Protein AF-A0A8X6N2P4-F1 (afdb_monomer_lite)

Radius of gyration: 42.51 Å; chains: 1; bounding box: 77×57×97 Å

InterPro domains:
  IPR001873 Epithelial sodium channel [PF00858] (11-96)

Foldseek 3Di:
DVVVVVVLVCQCPDPPPLRVVLSPDPDPVVSVVSVVVVVVVVVVVVVVVVVVVVVVVVVDDDDDDDDDDDPDDDDDDDDDDDPDQFQQVVVCVVCVVQWDFCPVVVVVCVVVVVVDDPPPPCSRVGIGGPDDPVRDDPDPVVVSVVRGDDPCNVDVWDWDCDVPDTDTPD

pLDDT: mean 79.74, std 9.83, range [53.53, 97.25]

Structure (mmCIF, N/CA/C/O backbone):
data_AF-A0A8X6N2P4-F1
#
_entry.id   AF-A0A8X6N2P4-F1
#
loop_
_atom_site.group_PDB
_atom_site.id
_atom_site.type_symbol
_atom_site.label_atom_id
_atom_site.label_alt_id
_atom_site.label_comp_id
_atom_site.label_asym_id
_atom_site.label_entity_id
_atom_site.label_seq_id
_atom_site.pdbx_PDB_ins_code
_atom_site.Cartn_x
_atom_site.Cartn_y
_atom_site.Cartn_z
_atom_site.occupancy
_atom_site.B_iso_or_equiv
_atom_site.auth_seq_id
_atom_site.auth_comp_id
_atom_site.auth_asym_id
_atom_site.auth_atom_id
_atom_site.pdbx_PDB_model_num
ATOM 1 N N . MET A 1 1 ? -36.980 37.726 50.746 1.00 53.53 1 MET A N 1
ATOM 2 C CA . MET A 1 1 ? -37.524 36.432 51.242 1.00 53.53 1 MET A CA 1
ATOM 3 C C . MET A 1 1 ? -38.280 35.592 50.189 1.00 53.53 1 MET A C 1
ATOM 5 O O . MET A 1 1 ? -38.218 34.371 50.268 1.00 53.53 1 MET A O 1
ATOM 9 N N . LYS A 1 2 ? -38.942 36.188 49.174 1.00 61.56 2 LYS A N 1
ATOM 10 C CA . LYS A 1 2 ? -39.733 35.467 48.138 1.00 61.56 2 LYS A CA 1
ATOM 11 C C . LYS A 1 2 ? -38.929 34.565 47.173 1.00 61.56 2 LYS A C 1
ATOM 13 O O . LYS A 1 2 ? -39.491 33.649 46.581 1.00 61.56 2 LYS A O 1
ATOM 18 N N . PHE A 1 3 ? -37.627 34.801 47.009 1.00 69.19 3 PHE A N 1
ATOM 19 C CA . PHE A 1 3 ? -36.770 34.000 46.123 1.00 69.19 3 PHE A CA 1
ATOM 20 C C . PHE A 1 3 ? -36.516 32.585 46.675 1.00 69.19 3 PHE A C 1
ATOM 22 O O . PHE A 1 3 ? -36.641 31.598 45.956 1.00 69.19 3 PHE A O 1
ATOM 29 N N . TRP A 1 4 ? -36.273 32.470 47.985 1.00 63.88 4 TRP A N 1
ATOM 30 C CA . TRP A 1 4 ? -35.982 31.195 48.653 1.00 63.88 4 TRP A CA 1
ATOM 31 C C . TRP A 1 4 ? -37.175 30.230 48.651 1.00 63.88 4 TRP A C 1
ATOM 33 O O . TRP A 1 4 ? -37.015 29.019 48.497 1.00 63.88 4 TRP A O 1
ATOM 43 N N . THR A 1 5 ? -38.393 30.763 48.780 1.00 73.06 5 THR A N 1
ATOM 44 C CA . THR A 1 5 ? -39.627 29.973 48.688 1.00 73.06 5 THR A CA 1
ATOM 45 C C . THR A 1 5 ? -39.898 29.505 47.259 1.00 73.06 5 THR A C 1
ATOM 47 O O . THR A 1 5 ? -40.291 28.354 47.068 1.00 73.06 5 THR A O 1
ATOM 50 N N . ARG A 1 6 ? -39.616 30.335 46.242 1.00 74.94 6 ARG A N 1
ATOM 51 C CA . ARG A 1 6 ? -39.699 29.924 44.829 1.00 74.94 6 ARG A CA 1
ATOM 52 C C . ARG A 1 6 ? -38.672 28.847 44.481 1.00 74.94 6 ARG A C 1
ATOM 54 O O . ARG A 1 6 ? -39.044 27.853 43.866 1.00 74.94 6 ARG A O 1
ATOM 61 N N . PHE A 1 7 ? -37.431 28.998 44.933 1.00 73.38 7 PHE A N 1
ATOM 62 C CA . PHE A 1 7 ? -36.359 28.037 44.678 1.00 73.38 7 PHE A CA 1
ATOM 63 C C . PHE A 1 7 ? -36.646 26.663 45.303 1.00 73.38 7 PHE A C 1
ATOM 65 O O . PHE A 1 7 ? -36.576 25.645 44.621 1.00 73.38 7 PHE A O 1
ATOM 72 N N . LYS A 1 8 ? -37.099 26.618 46.566 1.00 70.12 8 LYS A N 1
ATOM 73 C CA . LYS A 1 8 ? -37.530 25.361 47.210 1.00 70.12 8 LYS A CA 1
ATOM 74 C C . LYS A 1 8 ? -38.673 24.667 46.468 1.00 70.12 8 LYS A C 1
ATOM 76 O O . LYS A 1 8 ? -38.707 23.441 46.426 1.00 70.12 8 LYS A O 1
ATOM 81 N N . ARG A 1 9 ? -39.606 25.434 45.896 1.00 72.56 9 ARG A N 1
ATOM 82 C CA . ARG A 1 9 ? -40.735 24.895 45.125 1.00 72.56 9 ARG A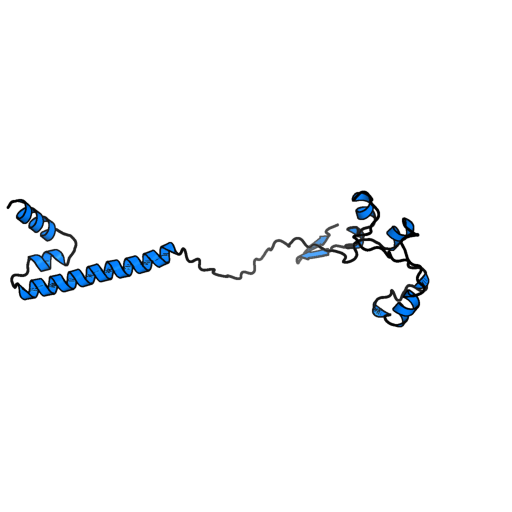 CA 1
ATOM 83 C C . ARG A 1 9 ? -40.281 24.277 43.800 1.00 72.56 9 ARG A C 1
ATOM 85 O O . ARG A 1 9 ? -40.750 23.201 43.459 1.00 72.56 9 ARG A O 1
ATOM 92 N N . ILE A 1 10 ? -39.346 24.918 43.100 1.00 77.25 10 ILE A N 1
ATOM 93 C CA . ILE A 1 10 ? -38.770 24.396 41.849 1.00 77.25 10 ILE A CA 1
ATOM 94 C C . ILE A 1 10 ? -37.968 23.118 42.120 1.00 77.25 10 ILE A C 1
ATOM 96 O O . ILE A 1 10 ? -38.166 22.110 41.447 1.00 77.25 10 ILE A O 1
ATOM 100 N N . LEU A 1 11 ? -37.137 23.112 43.166 1.00 69.88 11 LEU A N 1
ATOM 101 C CA . LEU A 1 11 ? -36.354 21.933 43.535 1.00 69.88 11 LEU A CA 1
ATOM 102 C C . LEU A 1 11 ? -37.221 20.751 44.000 1.00 69.88 11 LEU A C 1
ATOM 104 O O . LEU A 1 11 ? -36.883 19.600 43.744 1.00 69.88 11 LEU A O 1
ATOM 108 N N . LYS A 1 12 ? -38.359 21.013 44.654 1.00 70.19 12 LYS A N 1
ATOM 109 C CA . LYS A 1 12 ? -39.313 19.963 45.047 1.00 70.19 12 LYS A CA 1
ATOM 110 C C . LYS A 1 12 ? -40.018 19.321 43.841 1.00 70.19 12 LYS A C 1
ATOM 112 O O . LYS A 1 12 ? -40.372 18.152 43.922 1.00 70.19 12 LYS A O 1
ATOM 117 N N . ASN A 1 13 ? -40.171 20.063 42.743 1.00 73.50 13 ASN A N 1
ATOM 118 C CA . ASN A 1 13 ? -40.826 19.617 41.507 1.00 73.50 13 ASN A CA 1
ATOM 119 C C . ASN A 1 13 ? -39.822 19.220 40.409 1.00 73.50 13 ASN A C 1
ATOM 121 O O . ASN A 1 13 ? -40.180 19.145 39.237 1.00 73.50 13 ASN A O 1
ATOM 125 N N . SER A 1 14 ? -38.554 19.017 40.763 1.00 76.00 14 SER A N 1
ATOM 126 C CA . SER A 1 14 ? -37.523 18.634 39.801 1.00 76.00 14 SER A CA 1
ATOM 127 C C . SER A 1 14 ? -37.587 17.137 39.508 1.00 76.00 14 SER A C 1
ATOM 129 O O . SER A 1 14 ? -37.731 16.328 40.421 1.00 76.00 14 SER A O 1
ATOM 131 N N . VAL A 1 15 ? -37.419 16.772 38.236 1.00 78.62 15 VAL A N 1
ATOM 132 C CA . VAL A 1 15 ? -37.385 15.373 37.763 1.00 78.62 15 VAL A CA 1
ATOM 133 C C . VAL A 1 15 ? -36.136 14.630 38.270 1.00 78.62 15 VAL A C 1
ATOM 135 O O . VAL A 1 15 ? -36.102 13.404 38.320 1.00 78.62 15 VAL A O 1
ATOM 138 N N . ILE A 1 16 ? -35.116 15.371 38.720 1.00 79.25 16 ILE A N 1
ATOM 139 C CA . ILE A 1 16 ? -33.904 14.825 39.335 1.00 79.25 16 ILE A CA 1
ATOM 140 C C . ILE A 1 16 ? -34.266 14.201 40.689 1.00 79.25 16 ILE A C 1
ATOM 142 O O . ILE A 1 16 ? -34.393 14.898 41.696 1.00 79.25 16 ILE A O 1
ATOM 146 N N . THR A 1 17 ? -34.389 12.876 40.713 1.00 77.44 17 THR A N 1
ATOM 147 C CA . THR A 1 17 ? -34.879 12.055 41.838 1.00 77.44 17 THR A CA 1
ATOM 148 C C . THR A 1 17 ? -34.157 12.292 43.173 1.00 77.44 17 THR A C 1
ATOM 150 O O . THR A 1 17 ? -34.765 12.157 44.237 1.00 77.44 17 THR A O 1
ATOM 153 N N . GLY A 1 18 ? -32.886 12.706 43.151 1.00 77.00 18 GLY A N 1
ATOM 154 C CA . GLY A 1 18 ? -32.098 12.991 44.358 1.00 77.00 18 GLY A CA 1
ATOM 155 C C . GLY A 1 18 ? -32.507 14.270 45.104 1.00 77.00 18 GLY A C 1
ATOM 156 O O . GLY A 1 18 ? -32.484 14.315 46.335 1.00 77.00 18 GLY A O 1
ATOM 157 N N . ILE A 1 19 ? -32.941 15.308 44.386 1.00 78.88 19 ILE A N 1
ATOM 158 C CA . ILE A 1 19 ? -33.231 16.639 44.942 1.00 78.88 19 ILE A CA 1
ATOM 159 C C . ILE A 1 19 ? -34.464 16.662 45.875 1.00 78.88 19 ILE A C 1
ATOM 161 O O . ILE A 1 19 ? -34.344 17.185 46.994 1.00 78.88 19 ILE A O 1
ATOM 165 N N . PRO A 1 20 ? -35.634 16.086 45.517 1.00 76.50 20 PRO A N 1
ATOM 166 C CA . PRO A 1 20 ? -36.803 16.109 46.396 1.00 76.50 20 PRO A CA 1
ATOM 167 C C . PRO A 1 20 ? -36.570 15.313 47.690 1.00 76.50 20 PRO A C 1
ATOM 169 O O . PRO A 1 20 ? -37.033 15.726 48.757 1.00 76.50 20 PRO A O 1
ATOM 172 N N . GLN A 1 21 ? -35.774 14.237 47.648 1.00 75.94 21 GLN A N 1
ATOM 173 C CA . GLN A 1 21 ? -35.439 13.439 48.834 1.00 75.94 21 GLN A CA 1
ATOM 174 C C . GLN A 1 21 ? -34.499 14.160 49.818 1.00 75.94 21 GLN A C 1
ATOM 176 O O . GLN A 1 21 ? -34.592 13.949 51.033 1.00 75.94 21 GLN A O 1
ATOM 181 N N . ILE A 1 22 ? -33.608 15.029 49.328 1.00 77.69 22 ILE A N 1
ATOM 182 C CA . ILE A 1 22 ? -32.713 15.848 50.166 1.00 77.69 22 ILE A CA 1
ATOM 183 C C . ILE A 1 22 ? -33.505 16.947 50.889 1.00 77.69 22 ILE A C 1
ATOM 185 O O . ILE A 1 22 ? -33.246 17.245 52.058 1.00 77.69 22 ILE A O 1
ATOM 189 N N . ILE A 1 23 ? -34.501 17.539 50.223 1.00 75.12 23 ILE A N 1
ATOM 190 C CA . ILE A 1 23 ? -35.324 18.620 50.787 1.00 75.12 23 ILE A CA 1
ATOM 191 C C . ILE A 1 23 ? -36.348 18.090 51.794 1.00 75.12 23 ILE A C 1
ATOM 193 O O . ILE A 1 23 ? -36.591 18.754 52.801 1.00 75.12 23 ILE A O 1
ATOM 197 N N . ALA A 1 24 ? -36.907 16.899 51.558 1.00 75.81 24 ALA A N 1
ATOM 198 C CA . ALA A 1 24 ? -37.891 16.269 52.441 1.00 75.81 24 ALA A CA 1
ATOM 199 C C . ALA A 1 24 ? -37.296 15.703 53.751 1.00 75.81 24 ALA A C 1
ATOM 201 O O . ALA A 1 24 ? -38.034 15.396 54.685 1.00 75.81 24 ALA A O 1
ATOM 202 N N . THR A 1 25 ? -35.969 15.562 53.853 1.00 79.62 25 THR A N 1
ATOM 203 C CA . THR A 1 25 ? -35.315 14.968 55.031 1.00 79.62 25 THR A CA 1
ATOM 204 C C . THR A 1 25 ? -35.219 15.973 56.194 1.00 79.62 25 THR A C 1
ATOM 206 O O . THR A 1 25 ? -34.612 17.034 56.057 1.00 79.62 25 THR A O 1
ATOM 209 N N . ARG A 1 26 ? -35.776 15.618 57.367 1.00 73.88 26 ARG A N 1
ATOM 210 C CA . ARG A 1 26 ? -35.846 16.481 58.571 1.00 73.88 26 ARG A CA 1
ATOM 211 C C . ARG A 1 26 ? -34.528 16.599 59.354 1.00 73.88 26 ARG A C 1
ATOM 213 O O . ARG A 1 26 ? -34.273 17.637 59.952 1.00 73.88 26 ARG A O 1
ATOM 220 N N . SER A 1 27 ? -33.693 15.555 59.368 1.00 83.62 27 SER A N 1
ATOM 221 C CA . SER A 1 27 ? -32.424 15.540 60.120 1.00 83.62 27 SER A CA 1
ATOM 222 C C . SER A 1 27 ? -31.287 16.207 59.339 1.00 83.62 27 SER A C 1
ATOM 224 O O . SER A 1 27 ? -30.990 15.814 58.208 1.00 83.62 27 SER A O 1
ATOM 226 N N . ASN A 1 28 ? -30.607 17.167 59.974 1.00 78.56 28 ASN A N 1
ATOM 227 C CA . ASN A 1 28 ? -29.501 17.921 59.376 1.00 78.56 28 ASN A CA 1
ATOM 228 C C . ASN A 1 28 ? -28.316 17.028 58.969 1.00 78.56 28 ASN A C 1
ATOM 230 O O . ASN A 1 28 ? -27.712 17.264 57.925 1.00 78.56 28 ASN A O 1
ATOM 234 N N . PHE A 1 29 ? -28.014 15.975 59.737 1.00 85.50 29 PHE A N 1
ATOM 235 C CA . PHE A 1 29 ? -26.917 15.051 59.429 1.00 85.50 29 PHE A CA 1
ATOM 236 C C . PHE A 1 29 ? -27.209 14.214 58.177 1.00 85.50 29 PHE A C 1
ATOM 238 O O . PHE A 1 29 ? -26.440 14.223 57.217 1.00 85.50 29 PHE A O 1
ATOM 245 N N . ARG A 1 30 ? -28.382 13.566 58.128 1.00 82.25 30 ARG A N 1
ATOM 246 C CA . ARG A 1 30 ? -28.808 12.762 56.966 1.00 82.25 30 ARG A CA 1
ATOM 247 C C . ARG A 1 30 ? -28.948 13.610 55.703 1.00 82.25 30 ARG A C 1
ATOM 249 O O . ARG A 1 30 ? -28.679 13.130 54.607 1.00 82.25 30 ARG A O 1
ATOM 256 N N . LYS A 1 31 ? -29.337 14.877 55.854 1.00 84.69 31 LYS A N 1
ATOM 257 C CA . LYS A 1 31 ? -29.412 15.838 54.753 1.00 84.69 31 LYS A CA 1
ATOM 258 C C . LYS A 1 31 ? -28.034 16.177 54.182 1.00 84.69 31 LYS A C 1
ATOM 260 O O . LYS A 1 31 ? -27.886 16.171 52.965 1.00 84.69 31 LYS A O 1
ATOM 265 N N . LYS A 1 32 ? -27.033 16.423 55.038 1.00 87.06 32 LYS A N 1
ATOM 266 C CA . LYS A 1 32 ? -25.645 16.653 54.602 1.00 87.06 32 LYS A CA 1
ATOM 267 C C . LYS A 1 32 ? -25.052 15.421 53.915 1.00 87.06 32 LYS A C 1
ATOM 269 O O . LYS A 1 32 ? -24.448 15.573 52.862 1.00 87.06 32 LYS A O 1
ATOM 274 N N . LEU A 1 33 ? -25.292 14.219 54.446 1.00 88.75 33 LEU A N 1
ATOM 275 C CA . LEU A 1 33 ? -24.824 12.971 53.834 1.00 88.75 33 LEU A CA 1
ATOM 276 C C . LEU A 1 33 ? -25.424 12.756 52.436 1.00 88.75 33 LEU A C 1
ATOM 278 O O . LEU A 1 33 ? -24.689 12.539 51.480 1.00 88.75 33 LEU A O 1
ATOM 282 N N . LYS A 1 34 ? -26.751 12.882 52.290 1.00 84.94 34 LYS A N 1
ATOM 283 C CA . LYS A 1 34 ? -27.416 12.751 50.981 1.00 84.94 34 LYS A CA 1
ATOM 284 C C . LYS A 1 34 ? -26.965 13.818 49.982 1.00 84.94 34 LYS A C 1
ATOM 286 O O . LYS A 1 34 ? -26.844 13.526 48.798 1.00 84.94 34 LYS A O 1
ATOM 291 N N . LEU A 1 35 ? -26.707 15.039 50.454 1.00 87.62 35 LEU A N 1
ATOM 292 C CA . LEU A 1 35 ? -26.164 16.109 49.621 1.00 87.62 35 LEU A CA 1
ATOM 293 C C . LEU A 1 35 ? -24.737 15.791 49.151 1.00 87.62 35 LEU A C 1
ATOM 295 O O . LEU A 1 35 ? -24.441 15.995 47.981 1.00 87.62 35 LEU A O 1
ATOM 299 N N . LEU A 1 36 ? -23.880 15.261 50.030 1.00 90.81 36 LEU A N 1
ATOM 300 C CA . LEU A 1 36 ? -22.514 14.867 49.678 1.00 90.81 36 LEU A CA 1
ATOM 301 C C . LEU A 1 36 ? -22.515 13.758 48.625 1.00 90.81 36 LEU A C 1
ATOM 303 O O . LEU A 1 36 ? -21.818 13.878 47.624 1.00 90.81 36 LEU A O 1
ATOM 307 N N . VAL A 1 37 ? -23.345 12.725 48.810 1.00 91.69 37 VAL A N 1
ATOM 308 C CA . VAL A 1 37 ? -23.494 11.644 47.823 1.00 91.69 37 VAL A CA 1
ATOM 309 C C . VAL A 1 37 ? -23.980 12.198 46.485 1.00 91.69 37 VAL A C 1
ATOM 311 O O . VAL A 1 37 ? -23.404 11.879 45.453 1.00 91.69 37 VAL A O 1
ATOM 314 N N . PHE A 1 38 ? -24.982 13.082 46.490 1.00 90.00 38 PHE A N 1
ATOM 315 C CA . PHE A 1 38 ? -25.479 13.709 45.264 1.00 90.00 38 PHE A CA 1
ATOM 316 C C . PHE A 1 38 ? -24.394 14.519 44.540 1.00 90.00 38 PHE A C 1
ATOM 318 O O . PHE A 1 38 ? -24.239 14.381 43.331 1.00 90.00 38 PHE A O 1
ATOM 325 N N . ILE A 1 39 ? -23.611 15.318 45.271 1.00 91.38 39 ILE A N 1
ATOM 326 C CA . ILE A 1 39 ? -22.484 16.071 44.702 1.00 91.38 39 ILE A CA 1
ATOM 327 C C . ILE A 1 39 ? -21.434 15.113 44.127 1.00 91.38 39 ILE A C 1
ATOM 329 O O . ILE A 1 39 ? -20.978 15.324 43.007 1.00 91.38 39 ILE A O 1
ATOM 333 N N . GLY A 1 40 ? -21.102 14.036 44.844 1.00 94.38 40 GLY A N 1
ATOM 334 C CA . GLY A 1 40 ? -20.190 12.999 44.358 1.00 94.38 40 GLY A CA 1
ATOM 335 C C . GLY A 1 40 ? -20.669 12.365 43.050 1.00 94.38 40 GLY A C 1
ATOM 336 O O . GLY A 1 40 ? -19.893 12.254 42.105 1.00 94.38 40 GLY A O 1
ATOM 337 N N . CYS A 1 41 ? -21.959 12.032 42.949 1.00 92.06 41 CYS A N 1
ATOM 338 C CA . CYS A 1 41 ? -22.553 11.498 41.722 1.00 92.06 41 CYS A CA 1
ATOM 339 C C . CYS A 1 41 ? -22.502 12.498 40.558 1.00 92.06 41 CYS A C 1
ATOM 341 O O . CYS A 1 41 ? -22.215 12.103 39.433 1.00 92.06 41 CYS A O 1
ATOM 343 N N . VAL A 1 42 ? -22.752 13.785 40.812 1.00 93.12 42 VAL A N 1
ATOM 344 C CA . VAL A 1 42 ? -22.691 14.830 39.779 1.00 93.12 42 VAL A CA 1
ATOM 345 C C . VAL A 1 42 ? -21.258 15.022 39.277 1.00 93.12 42 VAL A C 1
ATOM 347 O O . VAL A 1 42 ? -21.040 15.080 38.071 1.00 93.12 42 VAL A O 1
ATOM 350 N N . ILE A 1 43 ? -20.273 15.063 40.179 1.00 96.50 43 ILE A N 1
ATOM 351 C CA . ILE A 1 43 ? -18.854 15.158 39.805 1.00 96.50 43 ILE A CA 1
ATOM 352 C C . ILE A 1 43 ? -18.436 13.930 38.989 1.00 96.50 43 ILE A C 1
ATOM 354 O O . ILE A 1 43 ? -17.834 14.085 37.930 1.00 96.50 43 ILE A O 1
ATOM 358 N N . GLY A 1 44 ? -18.806 12.725 39.435 1.00 96.19 44 GLY A N 1
ATOM 359 C CA . GLY A 1 44 ? -18.533 11.488 38.700 1.00 96.19 44 GLY A CA 1
ATOM 360 C C . GLY A 1 44 ? -19.165 11.477 37.306 1.00 96.19 44 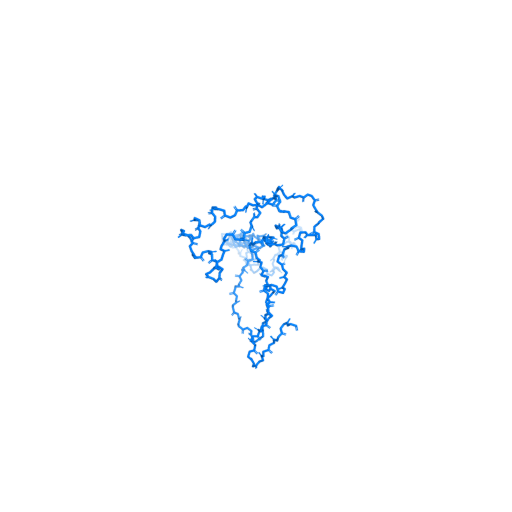GLY A C 1
ATOM 361 O O . GLY A 1 44 ? -18.516 11.085 36.340 1.00 96.19 44 GLY A O 1
ATOM 362 N N . PHE A 1 45 ? -20.396 11.979 37.175 1.00 95.38 45 PHE A N 1
ATOM 363 C CA . PHE A 1 45 ? -21.071 12.118 35.884 1.00 95.38 45 PHE A CA 1
ATOM 364 C C . PHE A 1 45 ? -20.317 13.057 34.934 1.00 95.38 45 PHE A C 1
ATOM 366 O O . PHE A 1 45 ? -20.076 12.699 33.780 1.00 95.38 45 PHE A O 1
ATOM 373 N N . PHE A 1 46 ? -19.904 14.236 35.406 1.00 96.69 46 PHE A N 1
ATOM 374 C CA . PHE A 1 46 ? -19.134 15.171 34.582 1.00 96.69 46 PHE A CA 1
ATOM 375 C C . PHE A 1 46 ? -17.760 14.617 34.208 1.00 96.69 46 PHE A C 1
ATOM 377 O O . PHE A 1 46 ? -17.353 14.756 33.058 1.00 96.69 46 PHE A O 1
ATOM 384 N N . TRP A 1 47 ? -17.080 13.946 35.140 1.00 97.25 47 TRP A N 1
ATOM 385 C CA . TRP A 1 47 ? -15.797 13.297 34.878 1.00 97.25 47 TRP A CA 1
ATOM 386 C C . TRP A 1 47 ? -15.911 12.248 33.767 1.00 97.25 47 TRP A C 1
ATOM 388 O O . TRP A 1 47 ? -15.172 12.304 32.784 1.00 97.25 47 TRP A O 1
ATOM 398 N N . GLN A 1 48 ? -16.888 11.342 33.878 1.00 96.50 48 GLN A N 1
ATOM 399 C CA . GLN A 1 48 ? -17.135 10.309 32.872 1.00 96.50 48 GLN A CA 1
ATOM 400 C C . GLN A 1 48 ? -17.497 10.922 31.514 1.00 96.50 48 GLN A C 1
ATOM 402 O O . GLN A 1 48 ? -16.985 10.497 30.481 1.00 96.50 48 GLN A O 1
ATOM 407 N N . THR A 1 49 ? -18.352 11.946 31.512 1.00 97.00 49 THR A N 1
ATOM 408 C CA . THR A 1 49 ? -18.769 12.641 30.286 1.00 97.00 49 THR A CA 1
ATOM 409 C C . THR A 1 49 ? -17.579 13.304 29.596 1.00 97.00 49 THR A C 1
ATOM 411 O O . THR A 1 49 ? -17.432 13.183 28.385 1.00 97.00 49 THR A O 1
ATOM 414 N N . PHE A 1 50 ? -16.698 13.963 30.353 1.00 96.31 50 PHE A N 1
ATOM 415 C CA . PHE A 1 50 ? -15.507 14.608 29.804 1.00 96.31 50 PHE A CA 1
ATOM 416 C C . PHE A 1 50 ? -14.510 13.593 29.232 1.00 96.31 50 PHE A C 1
ATOM 418 O O . PHE A 1 50 ? -13.943 13.820 28.167 1.00 96.31 50 PHE A O 1
ATOM 425 N N . ALA A 1 51 ? -14.340 12.443 29.891 1.00 94.69 51 ALA A N 1
ATOM 426 C CA . ALA A 1 51 ? -13.510 11.358 29.375 1.00 94.69 51 ALA A CA 1
ATOM 427 C C . ALA A 1 51 ? -14.022 10.843 28.017 1.00 94.69 51 ALA A C 1
ATOM 429 O O . ALA A 1 51 ? -13.239 10.720 27.076 1.00 94.69 51 ALA A O 1
ATOM 430 N N . PHE A 1 52 ? -15.334 10.620 27.881 1.00 94.12 52 PHE A N 1
ATOM 431 C CA . PHE A 1 52 ? -15.938 10.256 26.595 1.00 94.12 52 PHE A CA 1
ATOM 432 C C . PHE A 1 52 ? -15.816 11.367 25.550 1.00 94.12 52 PHE A C 1
ATOM 434 O O . PHE A 1 52 ? -15.552 11.079 24.386 1.00 94.12 52 PHE A O 1
ATOM 441 N N . LEU A 1 53 ? -15.970 12.629 25.952 1.00 94.44 53 LEU A N 1
ATOM 442 C CA . LEU A 1 53 ? -15.854 13.765 25.041 1.00 94.44 53 LEU A CA 1
ATOM 443 C C . LEU A 1 53 ? -14.430 13.914 24.488 1.00 94.44 53 LEU A C 1
ATOM 445 O O . LEU A 1 53 ? -14.269 14.214 23.311 1.00 94.44 53 LEU A O 1
ATOM 449 N N . ASN A 1 54 ? -13.405 13.632 25.296 1.00 94.19 54 ASN A N 1
ATOM 450 C CA . ASN A 1 54 ? -12.021 13.595 24.824 1.00 94.19 54 ASN A CA 1
ATOM 451 C C . ASN A 1 54 ? -11.803 12.502 23.773 1.00 94.19 54 ASN A C 1
ATOM 453 O O . ASN A 1 54 ? -11.180 12.771 22.753 1.00 94.19 54 ASN A O 1
ATOM 457 N N . VAL A 1 55 ? -12.347 11.298 23.989 1.00 91.38 55 VAL A N 1
ATOM 458 C CA . VAL A 1 55 ? -12.292 10.213 22.990 1.00 91.38 55 VAL A CA 1
ATOM 459 C C . VAL A 1 55 ? -13.065 10.587 21.724 1.00 91.38 55 VAL A C 1
ATOM 461 O O . VAL A 1 55 ? -12.654 10.240 20.626 1.00 91.38 55 VAL A O 1
ATOM 464 N N . TYR A 1 56 ? -14.170 11.319 21.849 1.00 90.81 56 TYR A N 1
ATOM 465 C CA . TYR A 1 56 ? -14.915 11.810 20.694 1.00 90.81 56 TYR A CA 1
ATOM 466 C C . TYR A 1 56 ? -14.121 12.862 19.900 1.00 90.81 56 TYR A C 1
ATOM 468 O O . TYR A 1 56 ? -14.056 12.797 18.676 1.00 90.81 56 TYR A O 1
ATOM 476 N N . TRP A 1 57 ? -13.471 13.811 20.581 1.00 93.12 57 TRP A N 1
ATOM 477 C CA . TRP A 1 57 ? -12.688 14.872 19.938 1.00 93.12 57 TRP A CA 1
ATOM 478 C C . TRP A 1 57 ? -11.392 14.403 19.287 1.00 93.12 57 TRP A C 1
ATOM 480 O O . TRP A 1 57 ? -10.882 15.101 18.412 1.00 93.12 57 TRP A O 1
ATOM 490 N N . THR A 1 58 ? -10.855 13.247 19.673 1.00 91.56 58 THR A N 1
ATOM 491 C CA . THR A 1 58 ? -9.696 12.663 18.988 1.00 91.56 58 THR A CA 1
ATOM 492 C C . THR A 1 58 ? -10.062 11.990 17.666 1.00 91.56 58 THR A C 1
ATOM 494 O O . THR A 1 58 ? -9.152 11.550 16.969 1.00 91.56 58 THR A O 1
ATOM 497 N N . TYR A 1 59 ? -11.355 11.926 17.308 1.00 87.56 59 TYR A N 1
ATOM 498 C CA . TYR A 1 59 ? -11.872 11.284 16.093 1.00 87.56 59 TYR A CA 1
ATOM 499 C C . TYR A 1 59 ? -11.162 9.955 15.770 1.00 87.56 59 TYR A C 1
ATOM 501 O O . TYR A 1 59 ? -10.643 9.787 14.661 1.00 87.56 59 TYR A O 1
ATOM 509 N N . PRO A 1 60 ? -11.080 9.009 16.727 1.00 88.31 60 PRO A N 1
ATOM 510 C CA . PRO A 1 60 ? -10.396 7.755 16.485 1.00 88.31 60 PRO A CA 1
ATOM 511 C C . PRO A 1 60 ? -11.163 6.985 15.411 1.00 88.31 60 PRO A C 1
ATOM 513 O O . PRO A 1 60 ? -12.354 6.703 15.552 1.00 88.31 60 PRO A O 1
ATOM 516 N N . THR A 1 61 ? -10.476 6.650 14.327 1.00 84.88 61 THR A N 1
ATOM 517 C CA . THR A 1 61 ? -11.017 5.788 13.281 1.00 84.88 61 THR A CA 1
ATOM 518 C C . THR A 1 61 ? -10.572 4.360 13.559 1.00 84.88 61 THR A C 1
ATOM 520 O O . THR A 1 61 ? -9.394 4.093 13.793 1.00 84.88 61 THR A O 1
ATOM 523 N N . VAL A 1 62 ? -11.531 3.436 13.583 1.00 87.44 62 VAL A N 1
ATOM 524 C CA . VAL A 1 62 ? -11.246 2.000 13.615 1.00 87.44 62 VAL A CA 1
ATOM 525 C C . VAL A 1 62 ? -11.310 1.491 12.183 1.00 87.44 62 VAL A C 1
ATOM 527 O O . VAL A 1 62 ? -12.315 1.677 11.500 1.00 87.44 62 VAL A O 1
ATOM 530 N N . VAL A 1 63 ? -10.213 0.907 11.708 1.00 88.56 63 VAL A N 1
ATOM 531 C CA . VAL A 1 63 ? -10.182 0.254 10.399 1.00 88.56 63 VAL A CA 1
ATOM 532 C C . VAL A 1 63 ? -10.607 -1.190 10.609 1.00 88.56 63 VAL A C 1
ATOM 534 O O . VAL A 1 63 ? -9.900 -1.950 11.267 1.00 88.56 63 VAL A O 1
ATOM 537 N N . ASP A 1 64 ? -11.765 -1.548 10.065 1.00 89.31 64 ASP A N 1
ATOM 538 C CA . ASP A 1 64 ? -12.219 -2.932 9.989 1.00 89.31 64 ASP A CA 1
ATOM 539 C C . ASP A 1 64 ? -11.858 -3.492 8.610 1.00 89.31 64 ASP A C 1
ATOM 541 O O . ASP A 1 64 ? -12.366 -3.028 7.588 1.00 89.31 64 ASP A O 1
ATOM 545 N N . VAL A 1 65 ? -10.919 -4.438 8.572 1.00 89.50 65 VAL A N 1
ATOM 546 C CA . VAL A 1 65 ? -10.462 -5.060 7.324 1.00 89.50 65 VAL A CA 1
ATOM 547 C C . VAL A 1 65 ? -11.247 -6.343 7.121 1.00 89.50 65 VAL A C 1
ATOM 549 O O . VAL A 1 65 ? -11.005 -7.345 7.794 1.00 89.50 65 VAL A O 1
ATOM 552 N N . GLN A 1 66 ? -12.169 -6.313 6.167 1.00 90.62 66 GLN A N 1
ATOM 553 C CA . GLN A 1 66 ? -12.946 -7.478 5.762 1.00 90.62 66 GLN A CA 1
ATOM 554 C C . GLN A 1 66 ? -12.448 -7.993 4.412 1.00 90.62 66 GLN A C 1
ATOM 556 O O . GLN A 1 66 ? -12.215 -7.211 3.490 1.00 90.62 66 GLN A O 1
ATOM 561 N N . TYR A 1 67 ? -12.312 -9.312 4.290 1.00 89.94 67 TYR A N 1
ATOM 562 C CA . TYR A 1 67 ? -11.962 -9.977 3.038 1.00 89.94 67 TYR A CA 1
ATOM 563 C C . TYR A 1 67 ? -13.211 -10.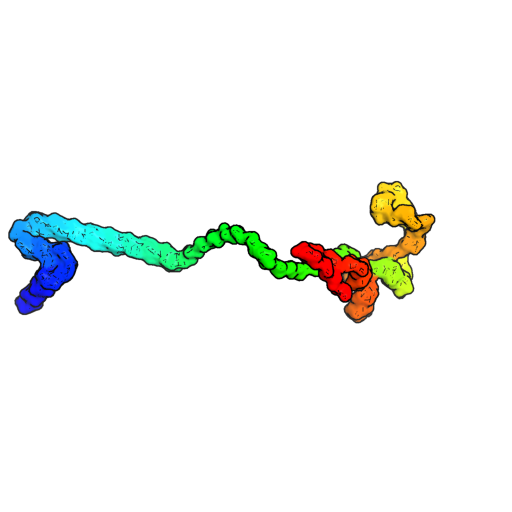640 2.470 1.00 89.94 67 TYR A C 1
ATOM 565 O O . TYR A 1 67 ? -13.840 -11.458 3.140 1.00 89.94 67 TYR A O 1
ATOM 573 N N . TYR A 1 68 ? -13.554 -10.297 1.235 1.00 91.25 68 TYR A N 1
ATOM 574 C CA . TYR A 1 68 ? -14.606 -10.953 0.473 1.00 91.25 68 TYR A CA 1
ATOM 575 C C . TYR A 1 68 ? -14.037 -11.390 -0.875 1.00 91.25 68 TYR A C 1
ATOM 577 O O . TYR A 1 68 ? -13.172 -10.721 -1.439 1.00 91.25 68 TYR A O 1
ATOM 585 N N . PHE A 1 69 ? -14.511 -12.531 -1.363 1.00 87.25 69 PHE A N 1
ATOM 586 C CA . PHE A 1 69 ? -14.187 -13.044 -2.689 1.00 87.25 69 PHE A CA 1
ATOM 587 C C . PHE A 1 69 ? -15.405 -12.774 -3.571 1.00 87.25 69 PHE A C 1
ATOM 589 O O . PHE A 1 69 ? -16.389 -13.503 -3.446 1.00 87.25 69 PHE A O 1
ATOM 596 N N . PRO A 1 70 ? -15.414 -11.679 -4.351 1.00 87.94 70 PRO A N 1
ATOM 597 C CA . PRO A 1 70 ? -16.530 -11.392 -5.238 1.00 87.94 70 PRO A CA 1
ATOM 598 C C . PRO A 1 70 ? -16.550 -12.394 -6.400 1.00 87.94 70 PRO A C 1
ATOM 600 O O . PRO A 1 70 ? -15.497 -12.885 -6.808 1.00 87.94 70 PRO A O 1
ATOM 603 N N . ASP A 1 71 ? -17.743 -12.681 -6.926 1.00 86.38 71 ASP A N 1
ATOM 604 C CA . ASP A 1 71 ? -17.908 -13.556 -8.096 1.00 86.38 71 ASP A CA 1
ATOM 605 C C . ASP A 1 71 ? -17.293 -12.928 -9.360 1.00 86.38 71 ASP A C 1
ATOM 607 O O . ASP A 1 71 ? -16.705 -13.637 -10.174 1.00 86.38 71 ASP A O 1
ATOM 611 N N . ASP A 1 72 ? -17.345 -11.594 -9.460 1.00 85.31 72 ASP A N 1
ATOM 612 C CA . ASP A 1 72 ? -16.745 -10.802 -10.534 1.00 85.31 72 ASP A CA 1
ATOM 613 C C . ASP A 1 72 ? -15.735 -9.799 -9.948 1.00 85.31 72 ASP A C 1
ATOM 615 O O . ASP A 1 72 ? -16.015 -9.125 -8.952 1.00 85.31 72 ASP A O 1
ATOM 619 N N . PHE A 1 73 ? -14.561 -9.662 -10.571 1.00 84.75 73 PHE A N 1
ATOM 620 C CA . PHE A 1 73 ? -13.557 -8.672 -10.180 1.00 84.75 73 PHE A CA 1
ATOM 621 C C . PHE A 1 73 ? -13.030 -7.916 -11.397 1.00 84.75 73 PHE A C 1
ATOM 623 O O . PHE A 1 73 ? -12.765 -8.493 -12.449 1.00 84.75 73 PHE A O 1
ATOM 630 N N . GLU A 1 74 ? -12.851 -6.606 -11.249 1.00 83.81 74 GLU A N 1
ATOM 631 C CA . GLU A 1 74 ? -12.230 -5.801 -12.294 1.00 83.81 74 GLU A CA 1
ATOM 632 C C . GLU A 1 74 ? -10.728 -6.099 -12.349 1.00 83.81 74 GLU A C 1
ATOM 634 O O . GLU A 1 74 ? -10.011 -5.992 -11.347 1.00 83.81 74 GLU A O 1
ATOM 639 N N . LEU A 1 75 ? -10.243 -6.482 -13.531 1.00 83.88 75 LEU A N 1
ATOM 640 C CA . LEU A 1 75 ? -8.820 -6.708 -13.751 1.00 83.88 75 LEU A CA 1
ATOM 641 C C . LEU A 1 75 ? -8.057 -5.380 -13.624 1.00 83.88 75 LEU A C 1
ATOM 643 O O . LEU A 1 75 ? -8.433 -4.391 -14.260 1.00 83.88 75 LEU A O 1
ATOM 647 N N . PRO A 1 76 ? -6.965 -5.331 -12.840 1.00 86.88 76 PRO A N 1
ATOM 648 C CA . PRO A 1 76 ? -6.169 -4.122 -12.732 1.00 86.88 76 PRO A CA 1
ATOM 649 C C . PRO A 1 76 ? -5.429 -3.848 -14.043 1.00 86.88 76 PRO A C 1
ATOM 651 O O . PRO A 1 76 ? -5.098 -4.758 -14.807 1.00 86.88 76 PRO A O 1
ATOM 654 N N . ALA A 1 77 ? -5.094 -2.580 -14.269 1.00 86.31 77 ALA A N 1
ATOM 655 C CA . ALA A 1 77 ? -4.226 -2.206 -15.373 1.00 86.31 77 ALA A CA 1
ATOM 656 C C . ALA A 1 77 ? -2.828 -2.810 -15.170 1.00 86.31 77 ALA A C 1
ATOM 658 O O . ALA A 1 77 ? -2.096 -2.439 -14.249 1.00 86.31 77 ALA A O 1
ATOM 659 N N . MET A 1 78 ? -2.444 -3.723 -16.057 1.00 81.56 78 MET A N 1
ATOM 660 C CA . MET A 1 78 ? -1.102 -4.295 -16.082 1.00 81.56 78 MET A CA 1
ATOM 661 C C . MET A 1 78 ? -0.179 -3.390 -16.898 1.00 81.56 78 MET A C 1
ATOM 663 O O . MET A 1 78 ? -0.456 -3.081 -18.054 1.00 81.56 78 MET A O 1
ATOM 667 N N . SER A 1 79 ? 0.930 -2.962 -16.294 1.00 84.81 79 SER A N 1
ATOM 668 C CA . SER A 1 79 ? 1.951 -2.144 -16.958 1.00 84.81 79 SER A CA 1
ATOM 669 C C . SER A 1 79 ? 3.247 -2.938 -17.075 1.00 84.81 79 SER A C 1
ATOM 671 O O . SER A 1 79 ? 3.839 -3.306 -16.062 1.00 84.81 79 SER A O 1
ATOM 673 N N . VAL A 1 80 ? 3.694 -3.192 -18.306 1.00 81.19 80 VAL A N 1
ATOM 674 C CA . VAL A 1 80 ? 4.944 -3.910 -18.594 1.00 81.19 80 VAL A CA 1
ATOM 675 C C . VAL A 1 80 ? 5.981 -2.921 -19.111 1.00 81.19 80 VAL A C 1
ATOM 677 O O . VAL A 1 80 ? 5.737 -2.203 -20.079 1.00 81.19 80 VAL A O 1
ATOM 680 N N . CYS A 1 81 ? 7.155 -2.904 -18.480 1.00 78.75 81 CYS A N 1
ATOM 681 C CA . CYS A 1 81 ? 8.263 -2.035 -18.860 1.00 78.75 81 CYS A CA 1
ATOM 682 C C . CYS A 1 81 ? 9.512 -2.863 -19.158 1.00 78.75 81 CYS A C 1
ATOM 684 O O . CYS A 1 81 ? 9.906 -3.720 -18.368 1.00 78.75 81 CYS A O 1
ATOM 686 N N . SER A 1 82 ? 10.178 -2.550 -20.267 1.00 80.38 82 SER A N 1
ATOM 687 C CA . SER A 1 82 ? 11.553 -2.994 -20.490 1.00 80.38 82 SER A CA 1
ATOM 688 C C . SER A 1 82 ? 12.499 -2.182 -19.607 1.00 80.38 82 SER A C 1
ATOM 690 O O . SER A 1 82 ? 12.402 -0.956 -19.556 1.00 80.38 82 SER A O 1
ATOM 692 N N . SER A 1 83 ? 13.452 -2.852 -18.957 1.00 77.25 83 SER A N 1
ATOM 693 C CA . SER A 1 83 ? 14.555 -2.180 -18.248 1.00 77.25 83 SER A CA 1
ATOM 694 C C . SER A 1 83 ? 15.489 -1.437 -19.220 1.00 77.25 83 SER A C 1
ATOM 696 O O . SER A 1 83 ? 16.150 -0.463 -18.863 1.00 77.25 83 SER A O 1
ATOM 698 N N . ASN A 1 84 ? 15.500 -1.858 -20.489 1.00 75.12 84 ASN A N 1
ATOM 699 C CA . ASN A 1 84 ? 16.264 -1.208 -21.545 1.00 75.12 84 ASN A CA 1
ATOM 700 C C . ASN A 1 84 ? 15.449 -0.060 -22.150 1.00 75.12 84 ASN A C 1
ATOM 702 O O . ASN A 1 84 ? 14.416 -0.291 -22.780 1.00 75.12 84 ASN A O 1
ATOM 706 N N . GLY A 1 85 ? 15.935 1.174 -21.990 1.00 77.25 85 GLY A N 1
ATOM 707 C CA . GLY A 1 85 ? 15.248 2.371 -22.488 1.00 77.25 85 GLY A CA 1
ATOM 708 C C . GLY A 1 85 ? 15.353 2.593 -24.002 1.00 77.25 85 GLY A C 1
ATOM 709 O O . GLY A 1 85 ? 14.510 3.276 -24.575 1.00 77.25 85 GLY A O 1
ATOM 710 N N . ILE A 1 86 ? 16.377 2.033 -24.653 1.00 84.00 86 ILE A N 1
ATOM 711 C CA . ILE A 1 86 ? 16.666 2.220 -26.081 1.00 84.00 86 ILE A CA 1
ATOM 712 C C . ILE A 1 86 ? 17.116 0.878 -26.670 1.00 84.00 86 ILE A C 1
ATOM 714 O O . ILE A 1 86 ? 17.948 0.180 -26.091 1.00 84.00 86 ILE A O 1
ATOM 718 N N . LYS A 1 87 ? 16.596 0.524 -27.846 1.00 83.38 87 LYS A N 1
ATOM 719 C CA . LYS A 1 87 ? 17.032 -0.627 -28.637 1.00 83.38 87 LYS A CA 1
ATOM 720 C C . LYS A 1 87 ? 18.420 -0.356 -29.216 1.00 83.38 87 LYS A C 1
ATOM 722 O O . LYS A 1 87 ? 18.562 0.429 -30.156 1.00 83.38 87 LYS A O 1
ATOM 727 N N . SER A 1 88 ? 19.432 -1.058 -28.709 1.00 81.06 88 SER A N 1
ATOM 728 C CA . SER A 1 88 ? 20.838 -0.875 -29.100 1.00 81.06 88 SER A CA 1
ATOM 729 C C . SER A 1 88 ? 21.056 -0.974 -30.612 1.00 81.06 88 SER A C 1
ATOM 731 O O . SER A 1 88 ? 21.761 -0.150 -31.181 1.00 81.06 88 SER A O 1
ATOM 733 N N . LYS A 1 89 ? 20.377 -1.909 -31.290 1.00 81.31 89 LYS A N 1
ATOM 734 C CA . LYS A 1 89 ? 20.482 -2.083 -32.748 1.00 81.31 89 LYS A CA 1
ATOM 735 C C . LYS A 1 89 ? 20.054 -0.835 -33.529 1.00 81.31 89 LYS A C 1
ATOM 737 O O . LYS A 1 89 ? 20.784 -0.402 -34.412 1.00 81.31 89 LYS A O 1
ATOM 742 N N . LEU A 1 90 ? 18.896 -0.254 -33.205 1.00 84.81 90 LEU A N 1
ATOM 743 C CA . LEU A 1 90 ? 18.398 0.952 -33.883 1.00 84.81 90 LEU A CA 1
ATOM 744 C C . LEU A 1 90 ? 19.245 2.177 -33.533 1.00 84.81 90 LEU A C 1
ATOM 746 O O . LEU A 1 90 ? 19.544 2.992 -34.401 1.00 84.81 90 LEU A O 1
ATOM 750 N N . PHE A 1 91 ? 19.672 2.278 -32.274 1.00 87.31 91 PHE A N 1
ATOM 751 C CA . PHE A 1 91 ? 20.529 3.368 -31.828 1.00 87.31 91 PHE A CA 1
ATOM 752 C C . PHE A 1 91 ? 21.881 3.357 -32.542 1.00 87.31 91 PHE A C 1
ATOM 754 O O . PHE A 1 91 ? 22.275 4.368 -33.110 1.00 87.31 91 PHE A O 1
ATOM 761 N N . CYS A 1 92 ? 22.562 2.211 -32.591 1.00 84.44 92 CYS A N 1
ATOM 762 C CA . CYS A 1 92 ? 23.877 2.098 -33.220 1.00 84.44 92 CYS A CA 1
ATOM 763 C C . CYS A 1 92 ? 23.835 2.151 -34.751 1.00 84.44 92 CYS A C 1
ATOM 765 O O . CYS A 1 92 ? 24.832 2.513 -35.367 1.00 84.44 92 CYS A O 1
ATOM 767 N N . GLN A 1 93 ? 22.692 1.849 -35.379 1.00 85.50 93 GLN A N 1
ATOM 768 C CA . GLN A 1 93 ? 22.490 2.128 -36.806 1.00 85.50 93 GLN A CA 1
ATOM 769 C C . GLN A 1 93 ? 22.484 3.630 -37.104 1.00 85.50 93 GLN A C 1
ATOM 771 O O . GLN A 1 93 ? 22.926 4.041 -38.173 1.00 85.50 93 GLN A O 1
ATOM 776 N N . ARG A 1 94 ? 21.976 4.446 -36.173 1.00 85.88 94 ARG A N 1
ATOM 777 C CA . ARG A 1 94 ? 21.864 5.898 -36.345 1.00 85.88 94 ARG A CA 1
ATOM 778 C C . ARG A 1 94 ? 23.076 6.663 -35.808 1.00 85.88 94 ARG A C 1
ATOM 780 O O . ARG A 1 94 ? 23.458 7.667 -36.395 1.00 85.88 94 ARG A O 1
ATOM 787 N N . PHE A 1 95 ? 23.679 6.177 -34.727 1.00 87.12 95 PHE A N 1
ATOM 788 C CA . PHE A 1 95 ? 24.818 6.781 -34.035 1.00 87.12 95 PHE A CA 1
ATOM 789 C C . PHE A 1 95 ? 25.959 5.771 -33.908 1.00 87.12 95 PHE A C 1
ATOM 791 O O . PHE A 1 95 ? 26.328 5.358 -32.809 1.00 87.12 95 PHE A O 1
ATOM 798 N N . SER A 1 96 ? 26.525 5.361 -35.044 1.00 83.06 96 SER A N 1
ATOM 799 C CA . SER A 1 96 ? 27.610 4.371 -35.085 1.00 83.06 96 SER A CA 1
ATOM 800 C C . SER A 1 96 ? 28.860 4.821 -34.319 1.00 83.06 96 SER A C 1
ATOM 802 O O . SER A 1 96 ? 29.581 3.992 -33.778 1.00 83.06 96 SER A O 1
ATOM 804 N N . GLU A 1 97 ? 29.099 6.131 -34.239 1.00 85.38 97 GLU A N 1
ATOM 805 C CA . GLU A 1 97 ? 30.221 6.749 -33.518 1.00 85.38 97 GLU A CA 1
ATOM 806 C C . GLU A 1 97 ? 30.086 6.701 -31.985 1.00 85.38 97 GLU A C 1
ATOM 808 O O . GLU A 1 97 ? 31.084 6.770 -31.272 1.00 85.38 97 GLU A O 1
ATOM 813 N N . LEU A 1 98 ? 28.862 6.539 -31.467 1.00 85.12 98 LEU A N 1
ATOM 814 C CA . LEU A 1 98 ? 28.571 6.450 -30.030 1.00 85.12 98 LEU A CA 1
ATOM 815 C C . LEU A 1 98 ? 28.424 5.003 -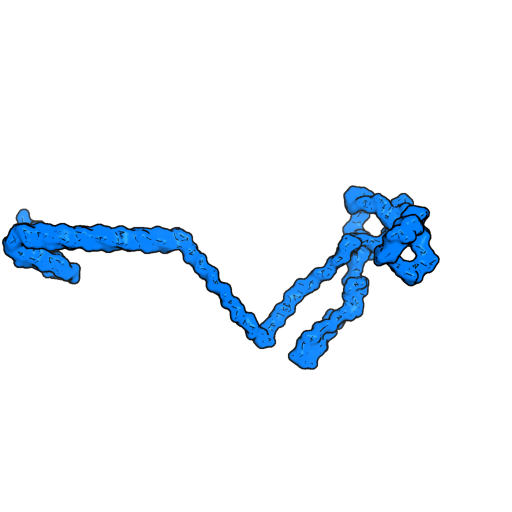29.546 1.00 85.12 98 LEU A C 1
ATOM 817 O O . LEU A 1 98 ? 27.942 4.766 -28.433 1.00 85.12 98 LEU A O 1
ATOM 821 N N . CYS A 1 99 ? 28.827 4.042 -30.376 1.00 82.88 99 CYS A N 1
ATOM 822 C CA . CYS A 1 99 ? 28.765 2.627 -30.063 1.00 82.88 99 CYS A CA 1
ATOM 823 C C . CYS A 1 99 ? 30.146 1.975 -30.127 1.00 82.88 99 CYS A C 1
ATOM 825 O O . CYS A 1 99 ? 30.940 2.240 -31.026 1.00 82.88 99 CYS A O 1
ATOM 827 N N . TYR A 1 100 ? 30.430 1.102 -29.161 1.00 74.38 100 TYR A N 1
ATOM 828 C CA . TYR A 1 100 ? 31.703 0.386 -29.098 1.00 74.38 100 TYR A CA 1
ATOM 829 C C . TYR A 1 100 ? 31.638 -0.929 -29.903 1.00 74.38 100 TYR A C 1
ATOM 831 O O . TYR A 1 100 ? 30.669 -1.684 -29.743 1.00 74.38 100 TYR A O 1
ATOM 839 N N . PRO A 1 101 ? 32.634 -1.229 -30.763 1.00 65.38 101 PRO A N 1
ATOM 840 C CA . PRO A 1 101 ? 32.760 -2.534 -31.398 1.00 65.38 101 PRO A CA 1
ATOM 841 C C . PRO A 1 101 ? 33.227 -3.607 -30.404 1.00 65.38 101 PRO A C 1
ATOM 843 O O . PRO A 1 101 ? 34.046 -3.389 -29.524 1.00 65.38 101 PRO A O 1
ATOM 846 N N . ASN A 1 102 ? 32.677 -4.797 -30.590 1.00 63.34 102 ASN A N 1
ATOM 847 C CA . ASN A 1 102 ? 32.458 -5.876 -29.629 1.00 63.34 102 ASN A CA 1
ATOM 848 C C . ASN A 1 102 ? 33.708 -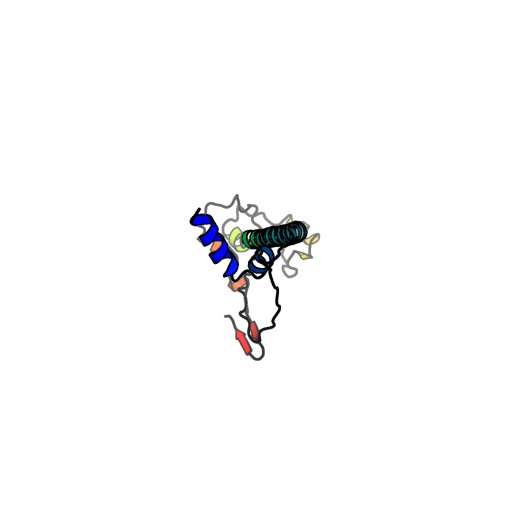6.679 -29.180 1.00 63.34 102 ASN A C 1
ATOM 850 O O . ASN A 1 102 ? 33.574 -7.823 -28.767 1.00 63.34 102 ASN A O 1
ATOM 854 N N . THR A 1 103 ? 34.938 -6.162 -29.232 1.00 60.47 103 THR A N 1
ATOM 855 C CA . THR A 1 103 ? 36.113 -7.007 -28.904 1.00 60.47 103 THR A CA 1
ATOM 856 C C . THR A 1 103 ? 36.097 -7.506 -27.449 1.00 60.47 103 THR A C 1
ATOM 858 O O . THR A 1 103 ? 36.518 -8.624 -27.176 1.00 60.47 103 THR A O 1
ATOM 861 N N . SER A 1 104 ? 35.538 -6.720 -26.524 1.00 63.03 104 SER A N 1
ATOM 862 C CA . SER A 1 104 ? 35.381 -7.073 -25.104 1.00 63.03 104 SER A CA 1
ATOM 863 C C . SER A 1 104 ? 34.129 -7.899 -24.788 1.00 63.03 104 SER A C 1
ATOM 865 O O . SER A 1 104 ? 34.011 -8.444 -23.692 1.00 63.03 104 SER A O 1
ATOM 867 N N . LEU A 1 105 ? 33.176 -7.998 -25.718 1.00 68.38 105 LEU A N 1
ATOM 868 C CA . LEU A 1 105 ? 31.937 -8.745 -25.499 1.00 68.38 105 LEU A CA 1
ATOM 869 C C . LEU A 1 105 ? 32.108 -10.237 -25.765 1.00 68.38 105 LEU A C 1
ATOM 871 O O . LEU A 1 105 ? 31.409 -11.027 -25.145 1.00 68.38 105 LEU A O 1
ATOM 875 N N . VAL A 1 106 ? 33.055 -10.619 -26.625 1.00 69.00 106 VAL A N 1
ATOM 876 C CA . VAL A 1 106 ? 33.485 -12.018 -26.762 1.00 69.00 106 VAL A CA 1
ATOM 877 C C . VAL A 1 106 ? 34.002 -12.522 -25.411 1.00 69.00 106 VAL A C 1
ATOM 879 O O . VAL A 1 106 ? 33.466 -13.484 -24.877 1.00 69.00 106 VAL A O 1
ATOM 882 N N . GLU A 1 107 ? 34.926 -11.786 -24.786 1.00 71.19 107 GLU A N 1
ATOM 883 C CA . GLU A 1 107 ? 35.468 -12.109 -23.456 1.00 71.19 107 GLU A CA 1
ATOM 884 C C . GLU A 1 107 ? 34.386 -12.094 -22.355 1.00 71.19 107 GLU A C 1
ATOM 886 O O . GLU A 1 107 ? 34.349 -12.957 -21.470 1.00 71.19 107 GLU A O 1
ATOM 891 N N . PHE A 1 108 ? 33.453 -11.138 -22.427 1.00 72.56 108 PHE A N 1
ATOM 892 C CA . PHE A 1 108 ? 32.316 -11.080 -21.512 1.00 72.56 108 PHE A CA 1
ATOM 893 C C . PHE A 1 108 ? 31.380 -12.282 -21.673 1.00 72.56 108 PHE A C 1
ATOM 895 O O . PHE A 1 108 ? 31.014 -12.880 -20.664 1.00 72.56 108 PHE A O 1
ATOM 902 N N . CYS A 1 109 ? 31.006 -12.654 -22.901 1.00 72.69 109 CYS A N 1
ATOM 903 C CA . CYS A 1 109 ? 30.121 -13.786 -23.178 1.00 72.69 109 CYS A CA 1
ATOM 904 C C . CYS A 1 109 ? 30.785 -15.135 -22.881 1.00 72.69 109 CYS A C 1
ATOM 906 O O . CYS A 1 109 ? 30.089 -16.053 -22.450 1.00 72.69 109 CYS A O 1
ATOM 908 N N . ASP A 1 110 ? 32.108 -15.242 -23.028 1.00 75.25 110 ASP A N 1
ATOM 909 C CA . ASP A 1 110 ? 32.866 -16.424 -22.606 1.00 75.25 110 ASP A CA 1
ATOM 910 C C . ASP A 1 110 ? 32.749 -16.641 -21.089 1.00 75.25 110 ASP A C 1
ATOM 912 O O . ASP A 1 110 ? 32.608 -17.770 -20.619 1.00 75.25 110 ASP A O 1
ATOM 916 N N . THR A 1 111 ? 32.740 -15.554 -20.311 1.00 76.81 111 THR A N 1
ATOM 917 C CA . THR A 1 111 ? 32.620 -15.609 -18.843 1.00 76.81 111 THR A CA 1
ATOM 918 C C . THR A 1 111 ? 31.159 -15.665 -18.367 1.00 76.81 111 THR A C 1
ATOM 920 O O . THR A 1 111 ? 30.848 -16.295 -17.358 1.00 76.81 111 THR A O 1
ATOM 923 N N . HIS A 1 112 ? 30.244 -15.010 -19.086 1.00 73.25 112 HIS A N 1
ATOM 924 C CA . HIS A 1 112 ? 28.856 -14.754 -18.687 1.00 73.25 112 HIS A CA 1
ATOM 925 C C . HIS A 1 112 ? 27.859 -15.209 -19.764 1.00 73.25 112 HIS A C 1
ATOM 927 O O . HIS A 1 112 ? 26.949 -14.471 -20.149 1.00 73.25 112 HIS A O 1
ATOM 933 N N . SER A 1 113 ? 28.007 -16.454 -20.220 1.00 68.94 113 SER A N 1
ATOM 934 C CA . SER A 1 113 ? 27.219 -17.048 -21.311 1.00 68.94 113 SER A CA 1
ATOM 935 C C . SER A 1 113 ? 25.702 -17.003 -21.101 1.00 68.94 113 SER A C 1
ATOM 937 O O . SER A 1 113 ? 24.957 -16.911 -22.069 1.00 68.94 113 SER A O 1
ATOM 939 N N . PHE A 1 114 ? 25.233 -16.985 -19.849 1.00 67.94 114 PHE A N 1
ATOM 940 C CA . PHE A 1 114 ? 23.810 -16.866 -19.506 1.00 67.94 114 PHE A CA 1
ATOM 941 C C . PHE A 1 114 ? 23.150 -15.573 -20.020 1.00 67.94 114 PHE A C 1
ATOM 943 O O . PHE A 1 114 ? 21.954 -15.562 -20.297 1.00 67.94 114 PHE A O 1
ATOM 950 N N . TYR A 1 115 ? 23.909 -14.480 -20.134 1.00 63.53 115 TYR A N 1
ATOM 951 C CA . TYR A 1 115 ? 23.384 -13.174 -20.551 1.00 63.53 115 TYR A CA 1
ATOM 952 C C . TYR A 1 115 ? 23.476 -12.939 -22.062 1.00 63.53 115 TYR A C 1
ATOM 954 O O . TYR A 1 115 ? 22.966 -11.931 -22.555 1.00 63.53 115 TYR A O 1
ATOM 962 N N . CYS A 1 116 ? 24.128 -13.843 -22.792 1.00 68.56 116 CYS A N 1
ATOM 963 C CA . CYS A 1 116 ? 24.311 -13.746 -24.231 1.00 68.56 116 CYS A CA 1
ATOM 964 C C . CYS A 1 116 ? 23.354 -14.705 -24.946 1.00 68.56 116 CYS A C 1
ATOM 966 O O . CYS A 1 116 ? 23.078 -15.800 -24.464 1.00 68.56 116 CYS A O 1
ATOM 968 N N . ASP A 1 117 ? 22.821 -14.279 -26.092 1.00 66.69 117 ASP A N 1
ATOM 969 C CA . ASP A 1 117 ? 21.906 -15.105 -26.880 1.00 66.69 117 ASP A CA 1
ATOM 970 C C . ASP A 1 117 ? 22.660 -16.330 -27.432 1.00 66.69 117 ASP A C 1
ATOM 972 O O . ASP A 1 117 ? 23.564 -16.155 -28.257 1.00 66.69 117 ASP A O 1
ATOM 976 N N . PRO A 1 118 ? 22.304 -17.562 -27.021 1.00 59.31 118 PRO A N 1
ATOM 977 C CA . PRO A 1 118 ? 22.994 -18.771 -27.461 1.00 59.31 118 PRO A CA 1
ATOM 978 C C . PRO A 1 118 ? 22.815 -19.047 -28.960 1.00 59.31 118 PRO A C 1
ATOM 980 O O . PRO A 1 118 ? 23.579 -19.823 -29.527 1.00 59.31 118 PRO A O 1
ATOM 983 N N . ASN A 1 119 ? 21.831 -18.420 -29.616 1.00 62.25 119 ASN A N 1
ATOM 984 C CA . ASN A 1 119 ? 21.585 -18.583 -31.050 1.00 62.25 119 ASN A CA 1
ATOM 985 C C . ASN A 1 119 ? 22.365 -17.581 -31.910 1.00 62.25 119 ASN A C 1
ATOM 987 O O . ASN A 1 119 ? 22.329 -17.654 -33.143 1.00 62.25 119 ASN A O 1
ATOM 991 N N . ASN A 1 120 ? 23.058 -16.624 -31.290 1.00 64.94 120 ASN A N 1
ATOM 992 C CA . ASN A 1 120 ? 23.842 -15.649 -32.021 1.00 64.94 120 ASN A CA 1
ATOM 993 C C . ASN A 1 120 ? 25.258 -16.182 -32.262 1.00 64.94 120 ASN A C 1
ATOM 995 O O . ASN A 1 120 ? 26.165 -15.982 -31.460 1.00 64.94 120 ASN A O 1
ATOM 999 N N . ASN A 1 121 ? 25.455 -16.817 -33.419 1.00 57.44 121 ASN A N 1
ATOM 1000 C CA . ASN A 1 121 ? 26.747 -17.370 -33.846 1.00 57.44 121 ASN A CA 1
ATOM 1001 C C . ASN A 1 121 ? 27.851 -16.309 -34.042 1.00 57.44 121 ASN A C 1
ATOM 1003 O O . ASN A 1 121 ? 28.993 -16.668 -34.305 1.00 57.44 121 ASN A O 1
ATOM 1007 N N . ASN A 1 122 ? 27.527 -15.013 -33.941 1.00 60.06 122 ASN A N 1
ATOM 1008 C CA . ASN A 1 122 ? 28.475 -13.906 -34.042 1.00 60.06 122 ASN A CA 1
ATOM 1009 C C . ASN A 1 122 ? 28.196 -12.856 -32.949 1.00 60.06 122 ASN A C 1
ATOM 1011 O O . ASN A 1 122 ? 27.695 -11.768 -33.266 1.00 60.06 122 ASN A O 1
ATOM 1015 N N . PRO A 1 123 ? 28.545 -13.125 -31.672 1.00 57.12 123 PRO A N 1
ATOM 1016 C CA . PRO A 1 123 ? 28.405 -12.135 -30.603 1.00 57.12 123 PRO A CA 1
ATOM 1017 C C . PRO A 1 123 ? 29.138 -10.831 -30.956 1.00 57.12 123 PRO A C 1
ATOM 1019 O O . PRO A 1 123 ? 28.609 -9.761 -30.679 1.00 57.12 123 PRO A O 1
ATOM 1022 N N . GLY A 1 124 ? 30.241 -10.930 -31.717 1.00 55.22 124 GLY A N 1
ATOM 1023 C CA . GLY A 1 124 ? 31.070 -9.847 -32.268 1.00 55.22 124 GLY A CA 1
ATOM 1024 C C . GLY A 1 124 ? 30.367 -8.766 -33.108 1.00 55.22 124 GLY A C 1
ATOM 1025 O O . GLY A 1 124 ? 30.917 -7.683 -33.291 1.00 55.22 124 GLY A O 1
ATOM 1026 N N . ASN A 1 125 ? 29.158 -9.020 -33.615 1.00 59.50 125 ASN A N 1
ATOM 1027 C CA . ASN A 1 125 ? 28.444 -8.084 -34.497 1.00 59.50 125 ASN A CA 1
ATOM 1028 C C . ASN A 1 125 ? 27.393 -7.228 -33.772 1.00 59.50 125 ASN A C 1
ATOM 1030 O O . ASN A 1 125 ? 26.659 -6.476 -34.417 1.00 59.50 125 ASN A O 1
ATOM 1034 N N . VAL A 1 126 ? 27.290 -7.334 -32.444 1.00 67.12 126 VAL A N 1
ATOM 1035 C CA . VAL A 1 126 ? 26.331 -6.550 -31.656 1.00 67.12 126 VAL A CA 1
ATOM 1036 C C . VAL A 1 126 ? 27.019 -5.313 -31.085 1.00 67.12 126 VAL A C 1
ATOM 1038 O O . VAL A 1 126 ? 27.949 -5.414 -30.288 1.00 67.12 126 VAL A O 1
ATOM 1041 N N . SER A 1 127 ? 26.569 -4.130 -31.492 1.00 71.69 127 SER A N 1
ATOM 1042 C CA . SER A 1 127 ? 27.072 -2.856 -30.971 1.00 71.69 127 SER A CA 1
ATOM 1043 C C . SER A 1 127 ? 26.179 -2.346 -29.843 1.00 71.69 127 SER A C 1
ATOM 1045 O O . SER A 1 127 ? 24.950 -2.421 -29.932 1.00 71.69 127 SER A O 1
ATOM 1047 N N . TYR A 1 128 ? 26.801 -1.794 -28.802 1.00 77.69 128 TYR A N 1
ATOM 1048 C CA . TYR A 1 128 ? 26.105 -1.236 -27.644 1.00 77.69 128 TYR A CA 1
ATOM 1049 C C . TYR A 1 128 ? 26.414 0.253 -27.500 1.00 77.69 128 TYR A C 1
ATOM 1051 O O . TYR A 1 128 ? 27.540 0.665 -27.793 1.00 77.69 128 TYR A O 1
ATOM 1059 N N . PRO A 1 129 ? 25.439 1.059 -27.045 1.00 80.88 129 PRO A N 1
ATOM 1060 C CA . PRO A 1 129 ? 25.671 2.466 -26.765 1.00 80.88 129 PRO A CA 1
ATOM 1061 C C . PRO A 1 129 ? 26.667 2.619 -25.613 1.00 80.88 129 PRO A C 1
ATOM 1063 O O . PRO A 1 129 ? 26.473 2.061 -24.535 1.00 80.88 129 PRO A O 1
ATOM 1066 N N . THR A 1 130 ? 27.706 3.420 -25.827 1.00 77.75 130 THR A N 1
ATOM 1067 C CA . THR A 1 130 ? 28.691 3.779 -24.789 1.00 77.75 130 THR A CA 1
ATOM 1068 C C . THR A 1 130 ? 28.187 4.928 -23.908 1.00 77.75 130 THR A C 1
ATOM 1070 O O . THR A 1 130 ? 28.735 5.215 -22.846 1.00 77.75 130 THR A O 1
ATOM 1073 N N . VAL A 1 131 ? 27.137 5.617 -24.358 1.00 78.69 131 VAL A N 1
ATOM 1074 C CA . VAL A 1 131 ? 26.583 6.801 -23.704 1.00 78.69 131 VAL A CA 1
ATOM 1075 C C . VAL A 1 131 ? 25.524 6.438 -22.669 1.00 78.69 131 VAL A C 1
ATOM 1077 O O . VAL A 1 131 ? 24.648 5.605 -22.895 1.00 78.69 131 VAL A O 1
ATOM 1080 N N . THR A 1 132 ? 25.576 7.118 -21.527 1.00 76.50 132 THR A N 1
ATOM 1081 C CA . THR A 1 132 ? 24.509 7.058 -20.519 1.00 76.50 132 THR A CA 1
ATOM 1082 C C . THR A 1 132 ? 23.331 7.945 -20.923 1.00 76.50 132 THR A C 1
ATOM 1084 O O . THR A 1 132 ? 23.488 8.866 -21.724 1.00 76.50 132 THR A O 1
ATOM 1087 N N . SER A 1 133 ? 22.158 7.764 -20.304 1.00 72.88 133 SER A N 1
ATOM 1088 C CA . SER A 1 133 ? 20.969 8.595 -20.576 1.00 72.88 133 SER A CA 1
ATOM 1089 C C . SER A 1 133 ? 21.199 10.106 -20.406 1.00 72.88 133 SER A C 1
ATOM 1091 O O . SER A 1 133 ? 20.433 10.906 -20.931 1.00 72.88 133 SER A O 1
ATOM 1093 N N . ARG A 1 134 ? 22.247 10.513 -19.674 1.00 76.00 134 ARG A N 1
ATOM 1094 C CA . ARG A 1 134 ? 22.629 11.920 -19.465 1.00 76.00 134 ARG A CA 1
ATOM 1095 C C . ARG A 1 134 ? 23.495 12.498 -20.587 1.00 76.00 134 ARG A C 1
ATOM 1097 O O . ARG A 1 134 ? 23.593 13.712 -20.700 1.00 76.00 134 ARG A O 1
ATOM 1104 N N . GLN A 1 135 ? 24.138 11.641 -21.376 1.00 83.00 135 GLN A N 1
ATOM 1105 C CA . GLN A 1 135 ? 25.074 11.995 -22.451 1.00 83.00 135 GLN A CA 1
ATOM 1106 C C . GLN A 1 135 ? 24.461 11.757 -23.838 1.00 83.00 135 GLN A C 1
ATOM 1108 O O . GLN A 1 135 ? 25.171 11.681 -24.838 1.00 83.00 135 GLN A O 1
ATOM 1113 N N . LEU A 1 136 ? 23.139 11.600 -23.891 1.00 81.94 136 LEU A N 1
ATOM 1114 C CA . LEU A 1 136 ? 22.408 11.388 -25.125 1.00 81.94 136 LEU A CA 1
ATOM 1115 C C . LEU A 1 136 ? 22.448 12.650 -26.008 1.00 81.94 136 LEU A C 1
ATOM 1117 O O . LEU A 1 136 ? 22.319 13.761 -25.483 1.00 81.94 136 LEU A O 1
ATOM 1121 N N . PRO A 1 137 ? 22.582 12.501 -27.339 1.00 84.38 137 PRO A N 1
ATOM 1122 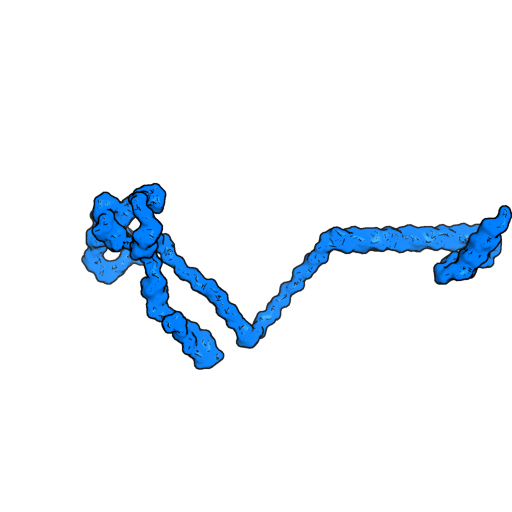C CA . PRO A 1 137 ? 22.475 13.620 -28.268 1.00 84.38 137 PRO A CA 1
ATOM 1123 C C . PRO A 1 137 ? 21.165 14.406 -28.072 1.00 84.38 137 PRO A C 1
ATOM 1125 O O . PRO A 1 137 ? 20.127 13.816 -27.752 1.00 84.38 137 PRO A O 1
ATOM 1128 N N . PRO A 1 138 ? 21.149 15.730 -28.277 1.00 86.50 138 PRO A N 1
ATOM 1129 C CA . PRO A 1 138 ? 19.922 16.512 -28.181 1.00 86.50 138 PRO A CA 1
ATOM 1130 C C . PRO A 1 138 ? 19.014 16.209 -29.384 1.00 86.50 138 PRO A C 1
ATOM 1132 O O . PRO A 1 138 ? 19.087 16.864 -30.419 1.00 86.50 138 PRO A O 1
ATOM 1135 N N . LEU A 1 139 ? 18.161 15.194 -29.249 1.00 86.44 139 LEU A N 1
ATOM 1136 C CA . LEU A 1 139 ? 17.142 14.821 -30.233 1.00 86.44 139 LEU A CA 1
ATOM 1137 C C . LEU A 1 139 ? 15.745 15.079 -29.666 1.00 86.44 139 LEU A C 1
ATOM 1139 O O . LEU A 1 139 ? 15.551 15.030 -28.444 1.00 86.44 139 LEU A O 1
ATOM 1143 N N . PRO A 1 140 ? 14.743 15.314 -30.530 1.00 90.56 140 PRO A N 1
ATOM 1144 C CA . PRO A 1 140 ? 13.361 15.380 -30.088 1.00 90.56 140 PRO A CA 1
ATOM 1145 C C . PRO A 1 140 ? 12.937 14.054 -29.445 1.00 90.56 140 PRO A C 1
ATOM 1147 O O . PRO A 1 140 ? 13.321 12.965 -29.873 1.00 90.56 140 PRO A O 1
ATOM 1150 N N . ARG A 1 141 ? 12.089 14.145 -28.415 1.00 85.62 141 ARG A N 1
ATOM 1151 C CA . ARG A 1 141 ? 11.617 12.986 -27.640 1.00 85.62 141 ARG A CA 1
ATOM 1152 C C . ARG A 1 141 ? 10.968 11.900 -28.509 1.00 85.62 141 ARG A C 1
ATOM 1154 O O . ARG A 1 141 ? 11.090 10.723 -28.180 1.00 85.62 141 ARG A O 1
ATOM 1161 N N . SER A 1 142 ? 10.322 12.283 -29.610 1.00 88.31 142 SER A N 1
ATOM 1162 C CA . SER A 1 142 ? 9.707 11.360 -30.572 1.00 88.31 142 SER A CA 1
ATOM 1163 C C . SER A 1 142 ? 10.716 10.398 -31.204 1.00 88.31 142 SER A C 1
ATOM 1165 O O . SER A 1 142 ? 10.397 9.231 -31.420 1.00 88.31 142 SER A O 1
ATOM 1167 N N . GLU A 1 143 ? 11.950 10.838 -31.447 1.00 87.88 143 GLU A N 1
ATOM 1168 C CA . GLU A 1 143 ? 12.988 9.967 -32.002 1.00 87.88 143 GLU A CA 1
ATOM 1169 C C . GLU A 1 143 ? 13.484 8.943 -30.983 1.00 87.88 143 GLU A C 1
ATOM 1171 O O . GLU A 1 143 ? 13.665 7.773 -31.319 1.00 87.88 143 GLU A O 1
ATOM 1176 N N . TYR A 1 144 ? 13.632 9.347 -29.719 1.00 84.56 144 TYR A N 1
ATOM 1177 C CA . TYR A 1 144 ? 13.948 8.408 -28.643 1.00 84.56 144 TYR A CA 1
ATOM 1178 C C . TYR A 1 144 ? 12.831 7.392 -28.413 1.00 84.56 144 TYR A C 1
ATOM 1180 O O . TYR A 1 144 ? 13.117 6.226 -28.165 1.00 84.56 144 TYR A O 1
ATOM 1188 N N . GLN A 1 145 ? 11.569 7.801 -28.556 1.00 86.62 145 GLN A N 1
ATOM 1189 C CA . GLN A 1 145 ? 10.428 6.887 -28.485 1.00 86.62 145 GLN A CA 1
ATOM 1190 C C . GLN A 1 145 ? 10.433 5.869 -29.629 1.00 86.62 145 GLN A C 1
ATOM 1192 O O . GLN A 1 145 ? 10.174 4.696 -29.385 1.00 86.62 145 GLN A O 1
ATOM 1197 N N . ALA A 1 146 ? 10.790 6.277 -30.851 1.00 85.88 146 ALA A N 1
ATOM 1198 C CA . ALA A 1 146 ? 10.914 5.356 -31.983 1.00 85.88 146 ALA A CA 1
ATOM 1199 C C . ALA A 1 146 ? 12.019 4.304 -31.769 1.00 85.88 146 ALA A C 1
ATOM 1201 O O . ALA A 1 146 ? 11.872 3.155 -32.184 1.00 85.88 146 ALA A O 1
ATOM 1202 N N . MET A 1 147 ? 13.107 4.679 -31.088 1.00 86.88 147 MET A N 1
ATOM 1203 C CA . MET A 1 147 ? 14.190 3.761 -30.717 1.00 86.88 147 MET A CA 1
ATOM 1204 C C . MET A 1 147 ? 13.918 2.983 -29.420 1.00 86.88 147 MET A C 1
ATOM 1206 O O . MET A 1 147 ? 14.677 2.071 -29.101 1.00 86.88 147 MET A O 1
ATOM 1210 N N . GLY A 1 148 ? 12.875 3.327 -28.664 1.00 85.00 148 GLY A N 1
ATOM 1211 C CA . GLY A 1 148 ? 12.482 2.643 -27.434 1.00 85.00 148 GLY A CA 1
ATOM 1212 C C . GLY A 1 148 ? 11.776 1.307 -27.680 1.00 85.00 148 GLY A C 1
ATOM 1213 O O . GLY A 1 148 ? 11.607 0.857 -28.817 1.00 85.00 148 GLY A O 1
ATOM 1214 N N . ALA A 1 149 ? 11.359 0.659 -26.592 1.00 83.19 149 ALA A N 1
ATOM 1215 C CA . ALA A 1 149 ? 10.488 -0.510 -26.665 1.00 83.19 149 ALA A CA 1
ATOM 1216 C C . ALA A 1 149 ? 9.110 -0.102 -27.209 1.00 83.19 149 ALA A C 1
ATOM 1218 O O . ALA A 1 149 ? 8.509 0.854 -26.716 1.00 83.19 149 ALA A O 1
ATOM 1219 N N . GLN A 1 150 ? 8.621 -0.817 -28.221 1.00 83.69 150 GLN A N 1
ATOM 1220 C CA . GLN A 1 150 ? 7.274 -0.643 -28.750 1.00 83.69 150 GLN A CA 1
ATOM 1221 C C . GLN A 1 150 ? 6.330 -1.651 -28.080 1.00 83.69 150 GLN A C 1
ATOM 1223 O O . GLN A 1 150 ? 6.773 -2.742 -27.711 1.00 83.69 150 GLN A O 1
ATOM 1228 N N . PRO A 1 151 ? 5.029 -1.334 -27.956 1.00 77.81 151 PRO A N 1
ATOM 1229 C CA . PRO A 1 151 ? 4.047 -2.251 -27.374 1.00 77.81 151 PRO A CA 1
ATOM 1230 C C . PRO A 1 151 ? 4.078 -3.640 -28.026 1.00 77.81 151 PRO A C 1
ATOM 1232 O O . PRO A 1 151 ? 4.128 -4.649 -27.328 1.00 77.81 151 PRO A O 1
ATOM 1235 N N . ASN A 1 152 ? 4.183 -3.676 -29.356 1.00 76.94 152 ASN A N 1
ATOM 1236 C CA . ASN A 1 152 ? 4.203 -4.910 -30.145 1.00 76.94 152 ASN A CA 1
ATOM 1237 C C . ASN A 1 152 ? 5.466 -5.764 -29.923 1.00 76.94 152 ASN A C 1
ATOM 1239 O O . ASN A 1 152 ? 5.463 -6.941 -30.269 1.00 76.94 152 ASN A O 1
ATOM 1243 N N . ASP A 1 153 ? 6.552 -5.197 -29.378 1.00 73.69 153 ASP A N 1
ATOM 1244 C CA . ASP A 1 153 ? 7.736 -5.988 -29.013 1.00 73.69 153 ASP A CA 1
ATOM 1245 C C . ASP A 1 153 ? 7.567 -6.682 -27.656 1.00 73.69 153 ASP A C 1
ATOM 1247 O O . ASP A 1 153 ? 8.233 -7.677 -27.382 1.00 73.69 153 ASP A O 1
ATOM 1251 N N . LEU A 1 154 ? 6.745 -6.103 -26.777 1.00 72.88 154 LEU A N 1
ATOM 1252 C CA . LEU A 1 154 ? 6.575 -6.556 -25.397 1.00 72.88 154 LEU A CA 1
ATOM 1253 C C . LEU A 1 154 ? 5.409 -7.530 -25.267 1.00 72.88 154 LEU A C 1
ATOM 1255 O O . LEU A 1 154 ? 5.486 -8.480 -24.493 1.00 72.88 154 LEU A O 1
ATOM 1259 N N . VAL A 1 155 ? 4.340 -7.293 -26.023 1.00 74.50 155 VAL A N 1
ATOM 1260 C CA . VAL A 1 155 ? 3.133 -8.112 -26.015 1.00 74.50 155 VAL A CA 1
ATOM 1261 C C . VAL A 1 155 ? 2.844 -8.523 -27.451 1.00 74.50 155 VAL A C 1
ATOM 1263 O O . VAL A 1 155 ? 2.354 -7.729 -28.248 1.00 74.50 155 VAL A O 1
ATOM 1266 N N . SER A 1 156 ? 3.196 -9.763 -27.789 1.00 73.81 156 SER A N 1
ATOM 1267 C CA . SER A 1 156 ? 2.902 -10.351 -29.101 1.00 73.81 156 SER A CA 1
ATOM 1268 C C . SER A 1 156 ? 1.547 -11.052 -29.135 1.00 73.81 156 SER A C 1
ATOM 1270 O O . SER A 1 156 ? 0.902 -11.055 -30.174 1.00 73.81 156 SER A O 1
ATOM 1272 N N . ASN A 1 157 ? 1.118 -11.615 -28.003 1.00 74.94 157 ASN A N 1
ATOM 1273 C CA . ASN A 1 157 ? -0.188 -12.235 -27.807 1.00 74.94 157 ASN A CA 1
ATOM 1274 C C . ASN A 1 157 ? -0.691 -11.870 -26.405 1.00 74.94 157 ASN A C 1
ATOM 1276 O O . ASN A 1 157 ? 0.061 -11.995 -25.435 1.00 74.94 157 ASN A O 1
ATOM 1280 N N . CYS A 1 158 ? -1.953 -11.464 -26.285 1.00 74.94 158 CYS A N 1
ATOM 1281 C CA . CYS A 1 158 ? -2.605 -11.234 -24.999 1.00 74.94 158 CYS A CA 1
ATOM 1282 C C . CYS A 1 158 ? -3.851 -12.111 -24.911 1.00 74.94 158 CYS A C 1
ATOM 1284 O O . CYS A 1 158 ? -4.837 -11.863 -25.596 1.00 74.94 158 CYS A O 1
ATOM 1286 N N . LEU A 1 159 ? -3.784 -13.153 -24.080 1.00 79.06 159 LEU A N 1
ATOM 1287 C CA . LEU A 1 159 ? -4.901 -14.054 -23.814 1.00 79.06 159 LEU A CA 1
ATOM 1288 C C . LEU A 1 159 ? -5.242 -13.978 -22.331 1.00 79.06 159 LEU A C 1
ATOM 1290 O O . LEU A 1 159 ? -4.436 -14.363 -21.481 1.00 79.06 159 LEU A O 1
ATOM 1294 N N . ILE A 1 160 ? -6.440 -13.487 -22.031 1.00 76.75 160 ILE A N 1
ATOM 1295 C CA . ILE A 1 160 ? -6.988 -13.470 -20.678 1.00 76.75 160 ILE A CA 1
ATOM 1296 C C . ILE A 1 160 ? -7.928 -14.666 -20.548 1.00 76.75 160 ILE A C 1
ATOM 1298 O O . ILE A 1 160 ? -8.897 -14.801 -21.297 1.00 76.75 160 ILE A O 1
ATOM 1302 N N . TYR A 1 161 ? -7.619 -15.551 -19.601 1.00 76.81 161 TYR A N 1
ATOM 1303 C CA . TYR A 1 161 ? -8.435 -16.719 -19.287 1.00 76.81 161 TYR A CA 1
ATOM 1304 C C . TYR A 1 161 ? -9.435 -16.351 -18.193 1.00 76.81 161 TYR A C 1
ATOM 1306 O O . TYR A 1 161 ? -9.074 -16.265 -17.021 1.00 76.81 161 TYR A O 1
ATOM 1314 N N . GLU A 1 162 ? -10.692 -16.154 -18.572 1.00 76.19 162 GLU A N 1
ATOM 1315 C CA . GLU A 1 162 ? -11.795 -15.876 -17.657 1.00 76.19 162 GLU A CA 1
ATOM 1316 C C . GLU A 1 162 ? -12.809 -17.011 -17.787 1.00 76.19 162 GLU A C 1
ATOM 1318 O O . GLU A 1 162 ? -13.665 -16.979 -18.658 1.00 76.19 162 GLU A O 1
ATOM 1323 N N . SER A 1 163 ? -12.686 -18.071 -16.982 1.00 67.50 163 SER A N 1
ATOM 1324 C CA . SER A 1 163 ? -13.509 -19.282 -17.134 1.00 67.50 163 SER A CA 1
ATOM 1325 C C . SER A 1 163 ? -15.011 -18.950 -17.229 1.00 67.50 163 SER A C 1
ATOM 1327 O O . SER A 1 163 ? -15.555 -18.425 -16.258 1.00 67.50 163 SER A O 1
ATOM 1329 N N . PRO A 1 164 ? -15.718 -19.284 -18.335 1.00 68.19 164 PRO A N 1
ATOM 1330 C CA . PRO A 1 164 ? -15.356 -20.226 -19.411 1.00 68.19 164 PRO A CA 1
ATOM 1331 C C . PRO A 1 164 ? -14.855 -19.596 -20.735 1.00 68.19 164 PRO A C 1
ATOM 1333 O O . PRO A 1 164 ? -14.775 -20.285 -21.752 1.00 68.19 164 PRO A O 1
ATOM 1336 N N . LYS A 1 165 ? -14.580 -18.295 -20.773 1.00 76.19 165 LYS A N 1
ATOM 1337 C CA . LYS A 1 165 ? -14.218 -17.508 -21.955 1.00 76.19 165 LYS A CA 1
ATOM 1338 C C . LYS A 1 165 ? -12.718 -17.203 -22.017 1.00 76.19 165 LYS A C 1
ATOM 1340 O O . LYS A 1 165 ? -12.029 -17.062 -21.012 1.00 76.19 165 LYS A O 1
ATOM 1345 N N . ILE A 1 166 ? -12.216 -17.086 -23.241 1.00 79.75 166 ILE A N 1
ATOM 1346 C CA . ILE A 1 166 ? -10.882 -16.556 -23.522 1.00 79.75 166 ILE A CA 1
ATOM 1347 C C . ILE A 1 166 ? -11.103 -15.212 -24.204 1.00 79.75 166 ILE A C 1
ATOM 1349 O O . ILE A 1 166 ? -11.811 -15.150 -25.211 1.00 79.75 166 ILE A O 1
ATOM 1353 N N . ILE A 1 167 ? -10.542 -14.152 -23.632 1.00 77.06 167 ILE A N 1
ATOM 1354 C CA . ILE A 1 167 ? -10.601 -12.805 -24.196 1.00 77.06 167 ILE A CA 1
ATOM 1355 C C . ILE A 1 167 ? -9.244 -12.522 -24.838 1.00 77.06 167 ILE A C 1
ATOM 1357 O O . ILE A 1 167 ? -8.213 -12.581 -24.165 1.00 77.06 167 ILE A O 1
ATOM 1361 N N . ASP A 1 168 ? -9.259 -12.250 -26.141 1.00 77.69 168 ASP A N 1
ATOM 1362 C CA . ASP A 1 168 ? -8.103 -11.727 -26.867 1.00 77.69 168 ASP A CA 1
ATOM 1363 C C . ASP A 1 168 ? -8.072 -10.203 -26.695 1.00 77.69 168 ASP A C 1
ATOM 1365 O O . ASP A 1 168 ? -9.094 -9.539 -26.881 1.00 77.69 168 ASP A O 1
ATOM 1369 N N . CYS A 1 169 ? -6.929 -9.660 -26.278 1.00 68.44 169 CYS A N 1
ATOM 1370 C CA . CYS A 1 169 ? -6.765 -8.224 -26.031 1.00 68.44 169 CYS A CA 1
ATOM 1371 C C . CYS A 1 169 ? -6.258 -7.451 -27.264 1.00 68.44 169 CYS A C 1
ATOM 1373 O O . CYS A 1 169 ? -5.918 -6.273 -27.122 1.00 68.44 169 CYS A O 1
ATOM 1375 N N . THR A 1 170 ? -6.129 -8.120 -28.415 1.00 60.31 170 THR A N 1
ATOM 1376 C CA . THR A 1 170 ? -5.512 -7.586 -29.642 1.00 60.31 170 THR A CA 1
ATOM 1377 C C . THR A 1 170 ? -6.505 -6.853 -30.541 1.00 60.31 170 THR A C 1
ATOM 1379 O O . THR A 1 170 ? -7.638 -7.351 -30.725 1.00 60.31 170 THR A O 1
#

Organism: Nephila pilipes (NCBI:txid299642)

Sequence (170 aa):
MKFWTRFKRILKNSVITGIPQIIATRSNFRKKLKLLVFIGCVIGFFWQTFAFLNVYWTYPTVVDVQYYFPDDFELPAMSVCSSNGIKSKLFCQRFSELCYPNTSLVEFCDTHSFYCDPNNNNPGNVSYPTVTSRQLPPLPRSEYQAMGAQPNDLVSNCLIYESPKIIDCT

Secondary structure (DSSP, 8-state):
-HHHHHHHHHHHT-S-THHHHHHH---HHHHHHHHHHHHHHHHHHHHHHHHHHHHHHT-PPP--------SS-PPP------S-SS-HHHHHHH-GGGEE-SHHHHHHHHH-GGGS-TT-S-GGG--EE-S-TTS-----HHHHHHHS--HHHH-S--EEEETTEEEE--